Protein AF-A0A6C0AJJ5-F1 (afdb_monomer)

Mean predicted aligned error: 16.56 Å

Radius of gyration: 32.99 Å; Cα contacts (8 Å, |Δi|>4): 51; chains: 1; bounding box: 131×33×65 Å

pLDDT: mean 72.44, std 15.6, range [42.28, 92.62]

Sequence (146 aa):
MSDTASVPTPVEVVPPPAPAPAGLFDSIDWKNPVPGVIKVASQLQVLDQMTAEERILLLQGGLLLVISKSKMTEEEKGSATVFVNTMLPHVVDTAVVALQATAKAHAAEKKLEDAIASALSRQPEIMVKTMETVLADASKTKWRCW

Structure (mmCIF, N/CA/C/O backbone):
data_AF-A0A6C0AJJ5-F1
#
_entry.id   AF-A0A6C0AJJ5-F1
#
loop_
_atom_site.group_PDB
_atom_site.id
_atom_site.type_symbol
_atom_site.label_atom_id
_atom_site.label_alt_id
_atom_site.label_comp_id
_atom_site.label_asym_id
_atom_site.label_entity_id
_atom_site.label_seq_id
_atom_site.pdbx_PDB_ins_code
_atom_site.Cartn_x
_atom_site.Cartn_y
_atom_site.Cartn_z
_atom_site.occupancy
_atom_site.B_iso_or_equiv
_atom_site.auth_seq_id
_atom_site.auth_comp_id
_atom_site.auth_asym_id
_atom_site.auth_atom_id
_atom_site.pdbx_PDB_model_num
ATOM 1 N N . MET A 1 1 ? -55.105 20.246 -4.377 1.00 42.28 1 MET A N 1
ATOM 2 C CA . MET A 1 1 ? -54.260 19.459 -3.461 1.00 42.28 1 MET A CA 1
ATOM 3 C C . MET A 1 1 ? -53.887 18.205 -4.224 1.00 42.28 1 MET A C 1
ATOM 5 O O . MET A 1 1 ? -54.761 17.377 -4.433 1.00 42.28 1 MET A O 1
ATOM 9 N N . SER A 1 2 ? -52.670 18.151 -4.760 1.00 43.00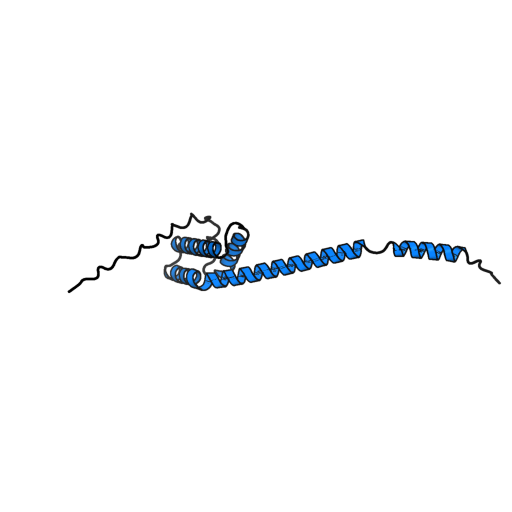 2 SER A N 1
ATOM 10 C CA . SER A 1 2 ? -52.163 16.988 -5.493 1.00 43.00 2 SER A CA 1
ATOM 11 C C . SER A 1 2 ? -50.853 16.589 -4.833 1.00 43.00 2 SER A C 1
ATOM 13 O O . SER A 1 2 ? -49.848 17.278 -4.990 1.00 43.00 2 SER A O 1
ATOM 15 N N . ASP A 1 3 ? -50.927 15.533 -4.028 1.00 44.06 3 ASP A N 1
ATOM 16 C CA . ASP A 1 3 ? -49.802 14.871 -3.382 1.00 44.06 3 ASP A CA 1
ATOM 17 C C . ASP A 1 3 ? -48.925 14.189 -4.434 1.00 44.06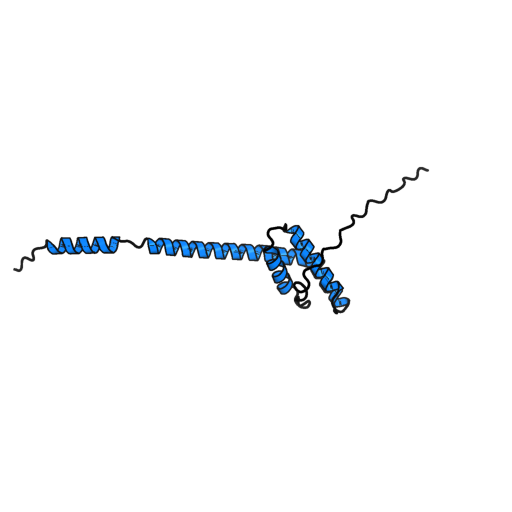 3 ASP A C 1
ATOM 19 O O . ASP A 1 3 ? -49.344 13.246 -5.108 1.00 44.06 3 ASP A O 1
ATOM 23 N N . THR A 1 4 ? -47.690 14.661 -4.571 1.00 46.91 4 THR A N 1
ATOM 24 C CA . THR A 1 4 ? -46.647 13.955 -5.313 1.00 46.91 4 THR A CA 1
ATOM 25 C C . THR A 1 4 ? -46.044 12.914 -4.374 1.00 46.91 4 THR A C 1
ATOM 27 O O . THR A 1 4 ? -45.232 13.240 -3.509 1.00 46.91 4 THR A O 1
ATOM 30 N N . ALA A 1 5 ? -46.471 11.659 -4.515 1.00 49.38 5 ALA A N 1
ATOM 31 C CA . ALA A 1 5 ? -45.898 10.533 -3.789 1.00 49.38 5 ALA A CA 1
ATOM 32 C C . ALA A 1 5 ? -44.424 10.346 -4.189 1.00 49.38 5 ALA A C 1
ATOM 34 O O . ALA A 1 5 ? -44.103 10.040 -5.338 1.00 49.38 5 ALA A O 1
ATOM 35 N N . SER A 1 6 ? -43.536 10.562 -3.221 1.00 47.72 6 SER A N 1
ATOM 36 C CA . SER A 1 6 ? -42.098 10.346 -3.337 1.00 47.72 6 SER A CA 1
ATOM 37 C C . SER A 1 6 ? -41.810 8.844 -3.427 1.00 47.72 6 SER A C 1
ATOM 39 O O . SER A 1 6 ? -42.126 8.091 -2.505 1.00 47.72 6 SER A O 1
ATOM 41 N N . VAL A 1 7 ? -41.240 8.397 -4.545 1.00 51.38 7 VAL A N 1
ATOM 42 C CA . VAL A 1 7 ? -40.736 7.027 -4.715 1.00 51.38 7 VAL A CA 1
ATOM 43 C C . VAL A 1 7 ? -39.355 6.956 -4.054 1.00 51.38 7 VAL A C 1
ATOM 45 O O . VAL A 1 7 ? -38.480 7.727 -4.452 1.00 51.38 7 VAL A O 1
ATOM 48 N N . PRO A 1 8 ? -39.108 6.078 -3.064 1.00 49.41 8 PRO A N 1
ATOM 49 C CA . PRO A 1 8 ? -37.769 5.923 -2.514 1.00 49.41 8 PRO A CA 1
ATOM 50 C C . PRO A 1 8 ? -36.855 5.250 -3.546 1.00 49.41 8 PRO A C 1
ATOM 52 O O . PRO A 1 8 ? -37.180 4.202 -4.107 1.00 49.41 8 PRO A O 1
ATOM 55 N N . THR A 1 9 ? -35.709 5.878 -3.799 1.00 48.62 9 THR A N 1
ATOM 56 C CA . THR A 1 9 ? -34.612 5.354 -4.616 1.00 48.62 9 THR A CA 1
ATOM 57 C C . THR A 1 9 ? -34.151 3.995 -4.073 1.00 48.62 9 THR A C 1
ATOM 59 O O . THR A 1 9 ? -34.034 3.847 -2.853 1.00 48.62 9 THR A O 1
ATOM 62 N N . PRO A 1 10 ? -33.872 2.994 -4.930 1.00 49.59 10 PRO A N 1
ATOM 63 C CA . PRO A 1 10 ? -33.347 1.714 -4.475 1.00 49.59 10 PRO A CA 1
ATOM 64 C C . PRO A 1 10 ? -32.010 1.937 -3.768 1.00 49.59 10 PRO A C 1
ATOM 66 O O . PRO A 1 10 ? -31.084 2.503 -4.348 1.00 49.59 10 PRO A O 1
ATOM 69 N N . VAL A 1 11 ? -31.924 1.510 -2.510 1.00 50.47 11 VAL A N 1
ATOM 70 C CA . VAL A 1 11 ? -30.668 1.474 -1.761 1.00 50.47 11 VAL A CA 1
ATOM 71 C C . VAL A 1 11 ? -29.779 0.442 -2.447 1.00 50.47 11 VAL A C 1
ATOM 73 O O . VAL A 1 11 ? -30.118 -0.741 -2.480 1.00 50.47 11 VAL A O 1
ATOM 76 N N . GLU A 1 12 ? -28.679 0.897 -3.041 1.00 50.56 12 GLU A N 1
ATOM 77 C CA . GLU A 1 12 ? -27.648 0.035 -3.607 1.00 50.56 12 GLU A CA 1
ATOM 78 C C . GLU A 1 12 ? -27.095 -0.852 -2.483 1.00 50.56 12 GLU A C 1
ATOM 80 O O . GLU A 1 12 ? -26.383 -0.399 -1.585 1.00 50.56 12 GLU A O 1
ATOM 85 N N . VAL A 1 13 ? -27.507 -2.121 -2.478 1.00 43.06 13 VAL A N 1
ATOM 86 C CA . VAL A 1 13 ? -27.007 -3.123 -1.538 1.00 43.06 13 VAL A CA 1
ATOM 87 C C . VAL A 1 13 ? -25.592 -3.468 -1.978 1.00 43.06 13 VAL A C 1
ATOM 89 O O . VAL A 1 13 ? -25.389 -4.332 -2.828 1.00 43.06 13 VAL A O 1
ATOM 92 N N . VAL A 1 14 ? -24.614 -2.767 -1.407 1.00 48.41 14 VAL A N 1
ATOM 93 C CA . VAL A 1 14 ? -23.199 -3.127 -1.520 1.00 48.41 14 VAL A CA 1
ATOM 94 C C . VAL A 1 14 ? -23.051 -4.558 -0.981 1.00 48.41 14 VAL A C 1
ATOM 96 O O . VAL A 1 14 ? -23.374 -4.794 0.189 1.00 48.41 14 VAL A O 1
ATOM 99 N N . PRO A 1 15 ? -22.631 -5.541 -1.801 1.00 46.06 15 PRO A N 1
ATOM 100 C CA . PRO A 1 15 ? -22.447 -6.905 -1.326 1.00 46.06 15 PRO A CA 1
ATOM 101 C C . PRO A 1 15 ? -21.393 -6.922 -0.207 1.00 46.06 15 PRO A C 1
ATOM 103 O O . PRO A 1 15 ? -20.422 -6.163 -0.272 1.00 46.06 15 PRO A O 1
ATOM 106 N N . PRO A 1 16 ? -21.561 -7.762 0.833 1.00 42.81 16 PRO A N 1
ATOM 107 C CA . PRO A 1 16 ? -20.590 -7.838 1.914 1.00 42.81 16 PRO A CA 1
ATOM 108 C C . PRO A 1 16 ? -19.218 -8.200 1.327 1.00 42.81 16 PRO A C 1
ATOM 110 O O . PRO A 1 16 ? -19.138 -9.140 0.528 1.00 42.81 16 PRO A O 1
ATOM 113 N N . PRO A 1 17 ? -18.140 -7.477 1.684 1.00 52.72 17 PRO A N 1
ATOM 114 C CA . PRO A 1 17 ? -16.816 -7.785 1.172 1.00 52.72 17 PRO A CA 1
ATOM 115 C C . PRO A 1 17 ? -16.461 -9.227 1.541 1.00 52.72 17 PRO A C 1
ATOM 117 O O . PRO A 1 17 ? -16.682 -9.667 2.674 1.00 52.72 17 PRO A O 1
ATOM 120 N N . ALA A 1 18 ? -15.944 -9.967 0.556 1.00 45.44 18 ALA A N 1
ATOM 121 C CA . ALA A 1 18 ? -15.458 -11.330 0.729 1.00 45.44 18 ALA A CA 1
ATOM 122 C C . ALA A 1 18 ? -14.532 -11.420 1.959 1.00 45.44 18 ALA A C 1
ATOM 124 O O . ALA A 1 18 ? -13.837 -10.444 2.261 1.00 45.44 18 ALA A O 1
ATOM 125 N N . PRO A 1 19 ? -14.500 -12.558 2.682 1.00 46.06 19 PRO A N 1
ATOM 126 C CA . PRO A 1 19 ? -13.634 -12.710 3.843 1.00 46.06 19 PRO A CA 1
ATOM 127 C C . PRO A 1 19 ? -12.187 -12.414 3.440 1.00 46.06 19 PRO A C 1
ATOM 129 O O . PRO A 1 19 ? -11.569 -13.162 2.683 1.00 46.06 19 PRO A O 1
ATOM 132 N N . ALA A 1 20 ? -11.678 -11.278 3.923 1.00 51.72 20 ALA A N 1
ATOM 133 C CA . ALA A 1 20 ? -10.311 -10.853 3.690 1.00 51.72 20 ALA A CA 1
ATOM 134 C C . ALA A 1 20 ? -9.348 -11.945 4.191 1.00 51.72 20 ALA A C 1
ATOM 136 O O . ALA A 1 20 ? -9.656 -12.597 5.194 1.00 51.72 20 ALA A O 1
ATOM 137 N N . PRO A 1 21 ? -8.192 -12.151 3.535 1.00 51.09 21 PRO A N 1
ATOM 138 C CA . PRO A 1 21 ? -7.162 -13.065 4.015 1.00 51.09 21 PRO A CA 1
ATOM 139 C C . PRO A 1 21 ? -6.736 -12.652 5.431 1.00 51.09 21 PRO A C 1
ATOM 141 O O . PRO A 1 21 ? -5.983 -11.694 5.622 1.00 51.09 21 PRO A O 1
ATOM 144 N N . ALA A 1 22 ? -7.283 -13.350 6.429 1.00 51.59 22 ALA A N 1
ATOM 145 C CA . ALA A 1 22 ? -6.994 -13.131 7.837 1.00 51.59 22 ALA A CA 1
ATOM 146 C C . ALA A 1 22 ? -5.489 -13.339 8.055 1.00 51.59 22 ALA A C 1
ATOM 148 O O . ALA A 1 22 ? -4.937 -14.361 7.649 1.00 51.59 22 ALA A O 1
ATOM 149 N N . GLY A 1 23 ? -4.817 -12.340 8.622 1.00 61.53 23 GLY A N 1
ATOM 150 C CA . GLY A 1 23 ? -3.368 -12.320 8.817 1.00 61.53 23 GLY A CA 1
ATOM 151 C C . GLY A 1 23 ? -2.610 -11.260 8.014 1.00 61.53 23 GLY A C 1
ATOM 152 O O . GLY A 1 23 ? -1.600 -10.761 8.504 1.00 61.53 23 GLY A O 1
ATOM 153 N N . LEU A 1 24 ? -3.076 -10.853 6.825 1.00 65.12 24 LEU A N 1
ATOM 154 C CA . LEU A 1 24 ? -2.365 -9.837 6.024 1.00 65.12 24 LEU A CA 1
ATOM 155 C C . LEU A 1 24 ? -2.466 -8.447 6.678 1.00 65.12 24 LEU A C 1
ATOM 157 O O . LEU A 1 24 ? -1.481 -7.726 6.831 1.00 65.12 24 LEU A O 1
ATOM 161 N N . PHE A 1 25 ? -3.680 -8.118 7.112 1.00 66.62 25 PHE A N 1
ATOM 162 C CA . PHE A 1 25 ? -4.067 -6.822 7.664 1.00 66.62 25 PHE A CA 1
ATOM 163 C C . PHE A 1 25 ? -3.850 -6.717 9.184 1.00 66.62 25 PHE A C 1
ATOM 165 O O . PHE A 1 25 ? -3.732 -5.615 9.711 1.00 66.62 25 PHE A O 1
ATOM 172 N N . ASP A 1 26 ? -3.736 -7.852 9.884 1.00 69.25 26 ASP A N 1
ATOM 173 C CA . ASP A 1 26 ? -3.575 -7.912 11.348 1.00 69.25 26 ASP A CA 1
ATOM 174 C C . ASP A 1 26 ? -2.172 -7.484 11.822 1.00 69.25 26 ASP A C 1
ATOM 176 O O . ASP A 1 26 ? -1.937 -7.301 13.014 1.00 69.25 26 ASP A O 1
ATOM 180 N N . SER A 1 27 ? -1.228 -7.319 10.889 1.00 70.81 27 SER A N 1
ATOM 181 C CA . SER A 1 27 ? 0.167 -6.946 11.161 1.00 70.81 27 SER A CA 1
ATOM 182 C C . SER A 1 27 ? 0.424 -5.433 11.216 1.00 70.81 27 SER A C 1
ATOM 184 O O . SER A 1 27 ? 1.571 -5.011 11.372 1.00 70.81 27 SER A O 1
ATOM 186 N N . ILE A 1 28 ? -0.617 -4.609 11.065 1.00 82.62 28 ILE A N 1
ATOM 187 C CA . ILE A 1 28 ? -0.490 -3.150 10.989 1.00 82.62 28 ILE A CA 1
ATOM 188 C C . ILE A 1 28 ? -0.376 -2.556 12.393 1.00 82.62 28 ILE A C 1
ATOM 190 O O . ILE A 1 28 ? -1.266 -2.714 13.227 1.00 82.62 28 ILE A O 1
ATOM 194 N N . ASP A 1 29 ? 0.711 -1.822 12.630 1.00 84.88 29 ASP A N 1
ATOM 195 C CA . ASP A 1 29 ? 0.831 -0.964 13.804 1.00 84.88 29 ASP A CA 1
ATOM 196 C C . ASP A 1 29 ? -0.017 0.295 13.603 1.00 84.88 29 ASP A C 1
ATOM 198 O O . ASP A 1 29 ? 0.332 1.185 12.831 1.00 84.88 29 ASP A O 1
ATOM 202 N N . TRP A 1 30 ? -1.136 0.391 14.315 1.00 83.94 30 TRP A N 1
ATOM 203 C CA . TRP A 1 30 ? -2.054 1.523 14.201 1.00 83.94 30 TRP A CA 1
ATOM 204 C C . TRP A 1 30 ? -1.509 2.836 14.774 1.00 83.94 30 TRP A C 1
ATOM 206 O O . TRP A 1 30 ? -2.078 3.890 14.497 1.00 83.94 30 TRP A O 1
ATOM 216 N N . LYS A 1 31 ? -0.386 2.814 15.508 1.00 84.25 31 LYS A N 1
ATOM 217 C CA . LYS A 1 31 ? 0.335 4.040 15.892 1.00 84.25 31 LYS A CA 1
ATOM 218 C C . LYS A 1 31 ? 1.143 4.620 14.733 1.00 84.25 31 LYS A C 1
ATOM 220 O O . LYS A 1 31 ? 1.397 5.821 14.705 1.00 84.25 31 LYS A O 1
ATOM 225 N N . ASN A 1 32 ? 1.534 3.780 13.777 1.00 86.62 32 ASN A N 1
ATOM 226 C CA . ASN A 1 32 ? 2.219 4.176 12.554 1.00 86.62 32 ASN A CA 1
ATOM 227 C C . ASN A 1 32 ? 1.737 3.300 11.381 1.00 86.62 32 ASN A C 1
ATOM 229 O O . ASN A 1 32 ? 2.442 2.379 10.963 1.00 86.62 32 ASN A O 1
ATOM 233 N N . PRO A 1 33 ? 0.525 3.556 10.850 1.00 83.50 33 PRO A N 1
ATOM 234 C CA . PRO A 1 33 ? -0.134 2.629 9.929 1.00 83.50 33 PRO A CA 1
ATOM 235 C C . PRO A 1 33 ? 0.467 2.641 8.518 1.00 83.50 33 PRO A C 1
ATOM 237 O O . PRO A 1 33 ? 0.324 1.668 7.778 1.00 83.50 33 PRO A O 1
ATOM 240 N N . VAL A 1 34 ? 1.161 3.720 8.134 1.00 86.50 34 VAL A N 1
ATOM 241 C CA . VAL A 1 34 ? 1.635 3.950 6.759 1.00 86.50 34 VAL A CA 1
ATOM 242 C C . VAL A 1 34 ? 2.547 2.823 6.246 1.00 86.50 34 VAL A C 1
ATOM 244 O O . VAL A 1 34 ? 2.240 2.276 5.187 1.00 86.50 34 VAL A O 1
ATOM 247 N N . PRO A 1 35 ? 3.612 2.390 6.953 1.00 85.69 35 PRO A N 1
ATOM 248 C CA . PRO A 1 35 ? 4.480 1.318 6.460 1.00 85.69 35 PRO A CA 1
ATOM 249 C C . PRO A 1 35 ? 3.751 -0.019 6.272 1.00 85.69 35 PRO A C 1
ATOM 251 O O . PRO A 1 35 ? 3.990 -0.723 5.289 1.00 85.69 35 PRO A O 1
ATOM 254 N N . GLY A 1 36 ? 2.841 -0.365 7.189 1.00 85.56 36 GLY A N 1
ATOM 255 C CA . GLY A 1 36 ? 2.050 -1.595 7.105 1.00 85.56 36 GLY A CA 1
ATOM 256 C C . GLY A 1 36 ? 1.101 -1.576 5.909 1.00 85.56 36 GLY A C 1
ATOM 257 O O . GLY A 1 36 ? 1.067 -2.519 5.123 1.00 85.56 36 GLY A O 1
ATOM 258 N N . VAL A 1 37 ? 0.404 -0.460 5.711 1.00 86.00 37 VAL A N 1
ATOM 259 C CA . VAL A 1 37 ? -0.503 -0.248 4.578 1.00 86.00 37 VAL A CA 1
ATOM 260 C C . VAL A 1 37 ? 0.235 -0.308 3.244 1.00 86.00 37 VAL A C 1
ATOM 262 O O . VAL A 1 37 ? -0.235 -0.977 2.328 1.00 86.00 37 VAL A O 1
ATOM 265 N N . ILE A 1 38 ? 1.413 0.317 3.136 1.00 85.62 38 ILE A N 1
ATOM 266 C CA . ILE A 1 38 ? 2.250 0.245 1.928 1.00 85.62 38 ILE A CA 1
ATOM 267 C C . ILE A 1 38 ? 2.641 -1.204 1.631 1.00 85.62 38 ILE A C 1
ATOM 269 O O . ILE A 1 38 ? 2.556 -1.639 0.481 1.00 85.62 38 ILE A O 1
ATOM 273 N N . LYS A 1 39 ? 3.036 -1.973 2.651 1.00 85.06 39 LYS A N 1
ATOM 274 C CA . LYS A 1 39 ? 3.392 -3.388 2.490 1.00 85.06 39 LYS A CA 1
ATOM 275 C C . LYS A 1 39 ? 2.216 -4.202 1.947 1.00 85.06 39 LYS A C 1
ATOM 277 O O . LYS A 1 39 ? 2.389 -4.929 0.971 1.00 85.06 39 LYS A O 1
ATOM 282 N N . VAL A 1 40 ? 1.028 -4.041 2.532 1.00 84.06 40 VAL A N 1
ATOM 283 C CA . VAL A 1 40 ? -0.188 -4.737 2.083 1.00 84.06 40 VAL A CA 1
ATOM 284 C C . VAL A 1 40 ? -0.570 -4.310 0.663 1.00 84.06 40 VAL A C 1
ATOM 286 O O . VAL A 1 40 ? -0.811 -5.161 -0.191 1.00 84.06 40 VAL A O 1
ATOM 289 N N . ALA A 1 41 ? -0.559 -3.007 0.373 1.00 83.19 41 ALA A N 1
ATOM 290 C CA . ALA A 1 41 ? -0.839 -2.477 -0.959 1.00 83.19 41 ALA A CA 1
ATOM 291 C C . ALA A 1 41 ? 0.134 -3.033 -2.012 1.00 83.19 41 ALA A C 1
ATOM 293 O O . ALA A 1 41 ? -0.291 -3.434 -3.092 1.00 83.19 41 ALA A O 1
ATOM 294 N N . SER A 1 42 ? 1.425 -3.132 -1.680 1.00 80.69 42 SER A N 1
ATOM 295 C CA . SER A 1 42 ? 2.450 -3.703 -2.566 1.00 80.69 42 SER A CA 1
ATOM 296 C C . SER A 1 42 ? 2.189 -5.181 -2.860 1.00 80.69 42 SER A C 1
ATOM 298 O O . SER A 1 42 ? 2.346 -5.622 -3.994 1.00 80.69 42 SER A O 1
ATOM 300 N N . GLN A 1 43 ? 1.748 -5.952 -1.861 1.00 82.38 43 GLN A N 1
ATOM 301 C CA . GLN A 1 43 ? 1.377 -7.357 -2.052 1.00 82.38 43 GLN A CA 1
ATOM 302 C C . GLN A 1 43 ? 0.140 -7.501 -2.948 1.00 82.38 43 GLN A C 1
ATOM 304 O O . GLN A 1 43 ? 0.099 -8.395 -3.789 1.00 82.38 43 GLN A O 1
ATOM 309 N N . LEU A 1 44 ? -0.834 -6.594 -2.822 1.00 78.25 44 LEU A N 1
ATOM 310 C CA . LEU A 1 44 ? -2.011 -6.562 -3.694 1.00 78.25 44 LEU A CA 1
ATOM 311 C C . LEU A 1 44 ? -1.677 -6.143 -5.133 1.00 78.25 44 LEU A C 1
ATOM 313 O O . LEU A 1 44 ? -2.389 -6.549 -6.047 1.00 78.25 44 LEU A O 1
ATOM 317 N N . GLN A 1 45 ? -0.602 -5.381 -5.372 1.00 76.62 45 GLN A N 1
ATOM 318 C CA . GLN A 1 45 ? -0.179 -5.048 -6.741 1.00 76.62 45 GLN A CA 1
ATOM 319 C C . GLN A 1 45 ? 0.266 -6.261 -7.557 1.00 76.62 45 GLN A C 1
ATOM 321 O O . GLN A 1 45 ? 0.161 -6.225 -8.776 1.00 76.62 45 GLN A O 1
ATOM 326 N N . VAL A 1 46 ? 0.721 -7.334 -6.904 1.00 74.62 46 VAL A N 1
ATOM 327 C CA . VAL A 1 46 ? 1.101 -8.592 -7.574 1.00 74.62 46 VAL A CA 1
ATOM 328 C C . VAL A 1 46 ? -0.126 -9.309 -8.160 1.00 74.62 46 VAL A C 1
ATOM 330 O O . VAL A 1 46 ? 0.002 -10.189 -9.008 1.00 74.62 46 VAL A O 1
ATOM 333 N N . LEU A 1 47 ? -1.335 -8.939 -7.729 1.00 73.19 47 LEU A N 1
ATOM 334 C CA . LEU A 1 47 ? -2.576 -9.478 -8.269 1.00 73.19 47 LEU A CA 1
ATOM 335 C C . LEU A 1 47 ? -2.935 -8.744 -9.569 1.00 73.19 47 LEU A C 1
ATOM 337 O O . LEU A 1 47 ? -3.621 -7.720 -9.553 1.00 73.19 47 LEU A O 1
ATOM 341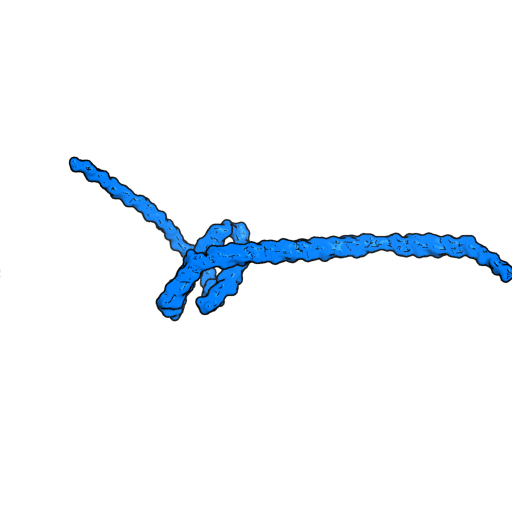 N N . ASP A 1 48 ? -2.492 -9.300 -10.699 1.00 66.75 48 ASP A N 1
ATOM 342 C CA . ASP A 1 48 ? -2.754 -8.781 -12.055 1.00 66.75 48 ASP A CA 1
ATOM 343 C C . ASP A 1 48 ? -4.234 -8.848 -12.477 1.00 66.75 48 ASP A C 1
ATOM 345 O O . ASP A 1 48 ? -4.629 -8.240 -13.467 1.00 66.75 48 ASP A O 1
ATOM 349 N N . GLN A 1 49 ? -5.071 -9.576 -11.732 1.00 76.06 49 GLN A N 1
ATOM 350 C CA . GLN A 1 49 ? -6.491 -9.768 -12.054 1.00 76.06 49 GLN A CA 1
ATOM 351 C C . GLN A 1 49 ? -7.410 -8.648 -11.543 1.00 76.06 49 GLN A C 1
ATOM 353 O O . GLN A 1 49 ? -8.605 -8.693 -11.815 1.00 76.06 49 GLN A O 1
ATOM 358 N N . MET A 1 50 ? -6.886 -7.669 -10.798 1.00 72.31 50 MET A N 1
ATOM 359 C CA . MET A 1 50 ? -7.683 -6.581 -10.221 1.00 72.31 50 MET A CA 1
ATOM 360 C C . MET A 1 50 ? -7.266 -5.222 -10.781 1.00 72.31 50 MET A C 1
ATOM 362 O O . MET A 1 50 ? -6.078 -4.916 -10.918 1.00 72.31 50 MET A O 1
ATOM 366 N N . THR A 1 51 ? -8.251 -4.367 -11.039 1.00 81.19 51 THR A N 1
ATOM 367 C CA . THR A 1 51 ? -8.016 -2.959 -11.369 1.00 81.19 51 THR A CA 1
ATOM 368 C C . THR A 1 51 ? -7.446 -2.198 -10.163 1.00 81.19 51 THR A C 1
ATOM 370 O O . THR A 1 51 ? -7.451 -2.666 -9.021 1.00 81.19 51 THR A O 1
ATOM 373 N N . ALA A 1 52 ? -6.895 -1.003 -10.397 1.00 77.56 52 ALA A N 1
ATOM 374 C CA . ALA A 1 52 ? -6.379 -0.160 -9.315 1.00 77.56 52 ALA A CA 1
ATOM 375 C C . ALA A 1 52 ? -7.475 0.222 -8.301 1.00 77.56 52 ALA A C 1
ATOM 377 O O . ALA A 1 52 ? -7.245 0.147 -7.096 1.00 77.56 52 ALA A O 1
ATOM 378 N N . GLU A 1 53 ? -8.670 0.550 -8.789 1.00 80.88 53 GLU A N 1
ATOM 379 C CA . GLU A 1 53 ? -9.822 0.949 -7.973 1.00 80.88 53 GLU A CA 1
ATOM 380 C C . GLU A 1 53 ? -10.336 -0.210 -7.112 1.00 80.88 53 GLU A C 1
ATOM 382 O O . GLU A 1 53 ? -10.514 -0.053 -5.904 1.00 80.88 53 GLU A O 1
ATOM 387 N N . GLU A 1 54 ? -10.476 -1.406 -7.690 1.00 84.31 54 GLU A N 1
ATOM 388 C CA . GLU A 1 54 ? -10.887 -2.603 -6.946 1.00 84.31 54 GLU A CA 1
ATOM 389 C C . GLU A 1 54 ? -9.887 -2.966 -5.842 1.00 84.31 54 GLU A C 1
ATOM 391 O O . GLU A 1 54 ? -10.286 -3.385 -4.755 1.00 84.31 54 GLU A O 1
ATOM 396 N N . ARG A 1 55 ? -8.582 -2.777 -6.084 1.00 82.75 55 ARG A N 1
ATOM 397 C CA . ARG A 1 55 ? -7.549 -3.001 -5.060 1.00 82.75 55 ARG A CA 1
ATOM 398 C C . ARG A 1 55 ? -7.663 -2.010 -3.908 1.00 82.75 55 ARG A C 1
ATOM 400 O O . ARG A 1 55 ? -7.517 -2.421 -2.759 1.00 82.75 55 ARG A O 1
ATOM 407 N N . ILE A 1 56 ? -7.944 -0.738 -4.193 1.00 84.19 56 ILE A N 1
ATOM 408 C CA . ILE A 1 56 ? -8.154 0.283 -3.158 1.00 84.19 56 ILE A CA 1
ATOM 409 C C . ILE A 1 56 ? -9.412 -0.038 -2.344 1.00 84.19 56 ILE A C 1
ATOM 411 O O . ILE A 1 56 ? -9.347 -0.021 -1.117 1.00 84.19 56 ILE A O 1
ATOM 415 N N . LEU A 1 57 ? -10.518 -0.410 -2.995 1.00 87.56 57 LEU A N 1
ATOM 416 C CA . LEU A 1 57 ? -11.759 -0.793 -2.311 1.00 87.56 57 LEU A CA 1
ATOM 417 C C . LEU A 1 57 ? -11.574 -2.027 -1.422 1.00 87.56 57 LEU A C 1
ATOM 419 O O . LEU A 1 57 ? -12.027 -2.040 -0.277 1.00 87.56 57 LEU A O 1
ATOM 423 N N . LEU A 1 58 ? -10.870 -3.048 -1.915 1.00 86.31 58 LEU A N 1
ATOM 424 C CA . LEU A 1 58 ? -10.568 -4.248 -1.137 1.00 86.31 58 LEU A CA 1
ATOM 425 C C . LEU A 1 58 ? -9.667 -3.928 0.061 1.00 86.31 58 LEU A C 1
ATOM 427 O O . LEU A 1 58 ? -9.910 -4.421 1.164 1.00 86.31 58 LEU A O 1
ATOM 431 N N . LEU A 1 59 ? -8.655 -3.080 -0.135 1.00 87.75 59 LEU A N 1
ATOM 432 C CA . LEU A 1 59 ? -7.771 -2.630 0.935 1.00 87.75 59 LEU A CA 1
ATOM 433 C C . LEU A 1 59 ? -8.550 -1.835 1.992 1.00 87.75 59 LEU A C 1
ATOM 435 O O . LEU A 1 59 ? -8.424 -2.115 3.181 1.00 87.75 59 LEU A O 1
ATOM 439 N N . GLN A 1 60 ? -9.400 -0.898 1.570 1.00 89.50 60 GLN A N 1
ATOM 440 C CA . GLN A 1 60 ? -10.226 -0.087 2.460 1.00 89.50 60 GLN A CA 1
ATOM 441 C C . GLN A 1 60 ? -11.201 -0.956 3.263 1.00 89.50 60 GLN A C 1
ATOM 443 O O . GLN A 1 60 ? -11.219 -0.887 4.492 1.00 89.50 60 GLN A O 1
ATOM 448 N N . GLY A 1 61 ? -11.959 -1.828 2.593 1.00 88.56 61 GLY A N 1
ATOM 449 C CA . GLY A 1 61 ? -12.906 -2.735 3.243 1.00 88.56 61 GLY A CA 1
ATOM 450 C C . GLY A 1 61 ? -12.224 -3.718 4.198 1.00 88.56 61 GLY A C 1
ATOM 451 O O . GLY A 1 61 ? -12.700 -3.925 5.316 1.00 88.56 61 GLY A O 1
ATOM 452 N N . GLY A 1 62 ? -11.077 -4.276 3.800 1.00 88.25 62 GLY A N 1
ATOM 453 C CA . GLY A 1 62 ? -10.277 -5.170 4.637 1.00 88.25 62 GLY A CA 1
ATOM 454 C C . GLY A 1 62 ? -9.758 -4.483 5.901 1.00 88.25 62 GLY A C 1
ATOM 455 O O . GLY A 1 62 ? -9.896 -5.024 6.998 1.00 88.25 62 GLY A O 1
ATOM 456 N N . LEU A 1 63 ? -9.226 -3.264 5.772 1.00 89.12 63 LEU A N 1
ATOM 457 C CA . LEU A 1 63 ? -8.725 -2.485 6.906 1.00 89.12 63 LEU A CA 1
ATOM 458 C C . LEU A 1 63 ? -9.845 -2.087 7.871 1.00 89.12 63 LEU A C 1
ATOM 460 O O . LEU A 1 63 ? -9.689 -2.267 9.077 1.00 89.12 63 LEU A O 1
ATOM 464 N N . LEU A 1 64 ? -10.989 -1.616 7.363 1.00 91.38 64 LEU A N 1
ATOM 465 C CA . LEU A 1 64 ? -12.152 -1.301 8.201 1.00 91.38 64 LEU A CA 1
ATOM 466 C C . LEU A 1 64 ? -12.658 -2.536 8.952 1.00 91.38 64 LEU A C 1
ATOM 468 O O . LEU A 1 64 ? -12.989 -2.449 10.136 1.00 91.38 64 LEU A O 1
ATOM 472 N N . LEU A 1 65 ? -12.665 -3.702 8.300 1.00 89.94 65 LEU A N 1
ATOM 473 C CA . LEU A 1 65 ? -13.042 -4.954 8.946 1.00 89.94 65 LEU A CA 1
ATOM 474 C C . LEU A 1 65 ? -12.081 -5.306 10.090 1.00 89.94 65 LEU A C 1
ATOM 476 O O . LEU A 1 65 ? -12.546 -5.651 11.177 1.00 89.94 65 LEU A O 1
ATOM 480 N N . VAL A 1 66 ? -10.766 -5.187 9.882 1.00 87.94 66 VAL A N 1
ATOM 481 C CA . VAL A 1 66 ? -9.770 -5.435 10.938 1.00 87.94 66 VAL A CA 1
ATOM 482 C C . VAL A 1 66 ? -9.915 -4.448 12.090 1.00 87.94 66 VAL A C 1
ATOM 484 O O . VAL A 1 66 ? -9.935 -4.878 13.241 1.00 87.94 66 VAL A O 1
ATOM 487 N N . ILE A 1 67 ? -10.105 -3.156 11.809 1.00 88.75 67 ILE A N 1
ATOM 488 C CA . ILE A 1 67 ? -10.348 -2.138 12.842 1.00 88.75 67 ILE A CA 1
ATOM 489 C C . ILE A 1 67 ? -11.597 -2.490 13.657 1.00 88.75 67 ILE A C 1
ATOM 491 O O . ILE A 1 67 ? -11.560 -2.462 14.885 1.00 88.75 67 ILE A O 1
ATOM 495 N N . SER A 1 68 ? -12.691 -2.877 12.995 1.00 88.44 68 SER A N 1
ATOM 496 C CA . SER A 1 68 ? -13.947 -3.219 13.676 1.00 88.44 68 SER A CA 1
ATOM 497 C C . SER A 1 68 ? -13.813 -4.429 14.609 1.00 88.44 68 SER A C 1
ATOM 499 O O . SER A 1 68 ? -14.454 -4.478 15.659 1.00 88.44 68 SER A O 1
ATOM 501 N N . LYS A 1 69 ? -12.950 -5.388 14.250 1.00 88.06 69 LYS A N 1
ATOM 502 C CA . LYS A 1 69 ? -12.693 -6.620 15.010 1.00 88.06 69 LYS A CA 1
ATOM 503 C C . LYS A 1 69 ? -11.542 -6.491 16.012 1.00 88.06 69 LYS A C 1
ATOM 505 O O . LYS A 1 69 ? -11.285 -7.437 16.758 1.00 88.06 69 LYS A O 1
ATOM 510 N N . SER A 1 70 ? -10.836 -5.362 16.032 1.00 85.00 70 SER A N 1
ATOM 511 C CA . SER A 1 70 ? -9.669 -5.171 16.888 1.00 85.00 70 SER A CA 1
ATOM 512 C C . SER A 1 70 ? -10.061 -4.944 18.353 1.00 85.00 70 SER A C 1
ATOM 514 O O . SER A 1 70 ? -11.180 -4.544 18.685 1.00 85.00 70 SER A O 1
ATOM 516 N N . LYS A 1 71 ? -9.095 -5.169 19.250 1.00 88.25 71 LYS A N 1
ATOM 517 C CA . LYS A 1 71 ? -9.210 -4.862 20.686 1.00 88.25 71 LYS A CA 1
ATOM 518 C C . LYS A 1 71 ? -8.836 -3.408 21.024 1.00 88.25 71 LYS A C 1
ATOM 520 O O . LYS A 1 71 ? -8.605 -3.110 22.191 1.00 88.25 71 LYS A O 1
ATOM 525 N N . MET A 1 72 ? -8.718 -2.541 20.017 1.00 84.25 72 MET A N 1
ATOM 526 C CA . MET A 1 72 ? -8.397 -1.121 20.191 1.00 84.25 72 MET A CA 1
ATOM 527 C C . MET A 1 72 ? -9.513 -0.402 20.955 1.00 84.25 72 MET A C 1
ATOM 529 O O . MET A 1 72 ? -10.667 -0.845 20.940 1.00 84.25 72 MET A O 1
ATOM 533 N N . THR A 1 73 ? -9.183 0.716 21.597 1.00 91.38 73 THR A N 1
ATOM 534 C CA . THR A 1 73 ? -10.200 1.591 22.194 1.00 91.38 73 THR A CA 1
ATOM 535 C C . THR A 1 73 ? -11.052 2.246 21.101 1.00 91.38 73 THR A C 1
ATOM 537 O O . THR A 1 73 ? -10.652 2.320 19.939 1.00 91.38 73 THR A O 1
ATOM 540 N N . GLU A 1 74 ? -12.238 2.747 21.448 1.00 90.56 74 GLU A N 1
ATOM 541 C CA . GLU A 1 74 ? -13.115 3.404 20.466 1.00 90.56 74 GLU A CA 1
ATOM 542 C C . GLU A 1 74 ? -12.488 4.679 19.869 1.00 90.56 74 GLU A C 1
ATOM 544 O O . GLU A 1 74 ? -12.685 4.977 18.692 1.00 90.56 74 GLU A O 1
ATOM 549 N N . GLU A 1 75 ? -11.652 5.388 20.630 1.00 88.50 75 GLU A N 1
ATOM 550 C CA . GLU A 1 75 ? -10.883 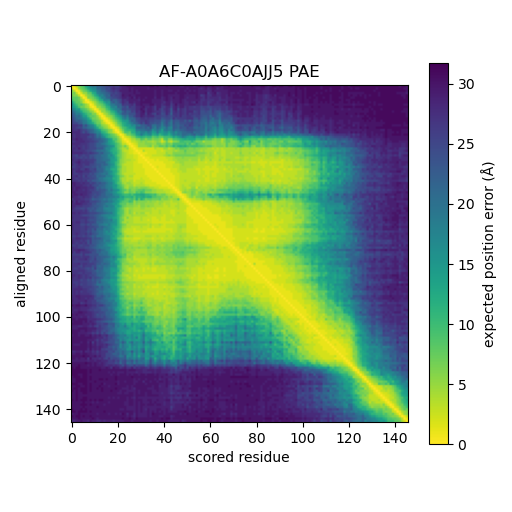6.546 20.147 1.00 88.50 75 GLU A CA 1
ATOM 551 C C . GLU A 1 75 ? -9.822 6.139 19.112 1.00 88.50 75 GLU A C 1
ATOM 553 O O . GLU A 1 75 ? -9.673 6.771 18.058 1.00 88.50 75 GLU A O 1
ATOM 558 N N . GLU A 1 76 ? -9.103 5.048 19.385 1.00 87.12 76 GLU A N 1
ATOM 559 C CA . GLU A 1 76 ? -8.112 4.482 18.472 1.00 87.12 76 GLU A CA 1
ATOM 560 C C . GLU A 1 76 ? -8.782 3.959 17.193 1.00 87.12 76 GLU A C 1
ATOM 562 O O . GLU A 1 76 ? -8.297 4.216 16.088 1.00 87.12 76 GLU A O 1
ATOM 567 N N . LYS A 1 77 ? -9.932 3.281 17.314 1.00 90.56 77 LYS A N 1
ATOM 568 C CA . LYS A 1 77 ? -10.728 2.834 16.161 1.00 90.56 77 LYS A CA 1
ATOM 569 C C . LYS A 1 77 ? -11.249 4.005 15.338 1.00 90.56 77 LYS A C 1
ATOM 571 O O . LYS A 1 77 ? -11.204 3.938 14.110 1.00 90.56 77 LYS A O 1
ATOM 576 N N . GLY A 1 78 ? -11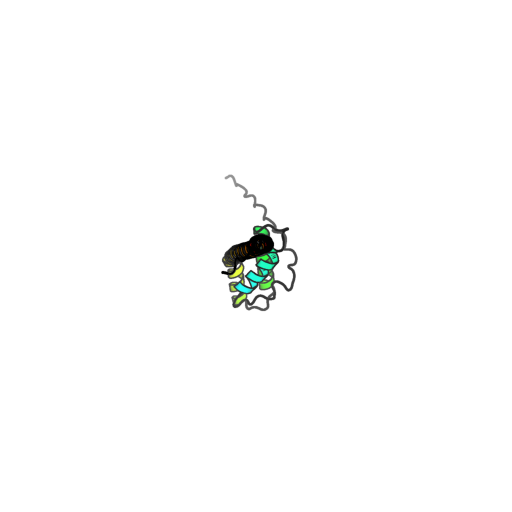.711 5.075 15.985 1.00 88.56 78 GLY A N 1
ATOM 577 C CA . GLY A 1 78 ? -12.146 6.297 15.312 1.00 88.56 78 GLY A CA 1
ATOM 578 C C . GLY A 1 78 ? -11.018 6.906 14.481 1.00 88.56 78 GLY A C 1
ATOM 579 O O . GLY A 1 78 ? -11.190 7.164 13.290 1.00 88.56 78 GLY A O 1
ATOM 580 N N . SER A 1 79 ? -9.829 7.032 15.071 1.00 87.88 79 SER A N 1
ATOM 581 C CA . SER A 1 79 ? -8.639 7.565 14.394 1.00 87.88 79 SER A CA 1
ATOM 582 C C . SER A 1 79 ? -8.196 6.688 13.215 1.00 87.88 79 SER A C 1
ATOM 584 O O . SER A 1 79 ? -7.941 7.194 12.121 1.00 87.88 79 SER A O 1
ATOM 586 N N . ALA A 1 80 ? -8.167 5.366 13.404 1.00 89.19 80 ALA A N 1
ATOM 587 C CA . ALA A 1 80 ? -7.834 4.411 12.349 1.00 89.19 80 ALA A CA 1
ATOM 588 C C . ALA A 1 80 ? -8.861 4.428 11.204 1.00 89.19 80 ALA A C 1
ATOM 590 O O . ALA A 1 80 ? -8.490 4.394 10.033 1.00 89.19 80 ALA A O 1
ATOM 591 N N . THR A 1 81 ? -10.149 4.551 11.528 1.00 91.06 81 THR A N 1
ATOM 592 C CA . THR A 1 81 ? -11.234 4.658 10.540 1.00 91.06 81 THR A CA 1
ATOM 593 C C . THR A 1 81 ? -11.107 5.934 9.715 1.00 91.06 81 THR A C 1
ATOM 595 O O . THR A 1 81 ? -11.244 5.891 8.492 1.00 91.06 81 THR A O 1
ATOM 598 N N . VAL A 1 82 ? -10.798 7.067 10.356 1.00 92.62 82 VAL A N 1
ATOM 599 C CA . VAL A 1 82 ? -10.531 8.327 9.649 1.00 92.62 82 VAL A CA 1
ATOM 600 C C . VAL A 1 82 ? -9.344 8.158 8.709 1.00 92.62 82 VAL A C 1
ATOM 602 O O . VAL A 1 82 ? -9.482 8.468 7.531 1.00 92.62 82 VAL A O 1
ATOM 605 N N . PHE A 1 83 ? -8.223 7.601 9.179 1.00 91.75 83 PHE A N 1
ATOM 606 C CA . PHE A 1 83 ? -7.062 7.328 8.328 1.00 91.75 83 PHE A CA 1
ATOM 607 C C . PHE A 1 83 ? -7.435 6.480 7.101 1.00 91.75 83 PHE A C 1
ATOM 609 O O . PHE A 1 83 ? -7.070 6.825 5.979 1.00 91.75 83 PHE A O 1
ATOM 616 N N . VAL A 1 84 ? -8.190 5.396 7.295 1.00 91.88 84 VAL A N 1
ATOM 617 C CA . VAL A 1 84 ? -8.593 4.498 6.204 1.00 91.88 84 VAL A CA 1
ATOM 618 C C . VAL A 1 84 ? -9.501 5.196 5.189 1.00 91.88 84 VAL A C 1
ATOM 620 O O . VAL A 1 84 ? -9.362 4.966 3.994 1.00 91.88 84 VAL A O 1
ATOM 623 N N . ASN A 1 85 ? -10.397 6.074 5.635 1.00 91.38 85 ASN A N 1
ATOM 624 C CA . ASN A 1 85 ? -11.331 6.757 4.741 1.00 91.38 85 ASN A CA 1
ATOM 625 C C . ASN A 1 85 ? -10.742 7.990 4.045 1.00 91.38 85 ASN A C 1
ATOM 627 O O . ASN A 1 85 ? -11.232 8.361 2.982 1.00 91.38 85 ASN A O 1
ATOM 631 N N . THR A 1 86 ? -9.729 8.641 4.625 1.00 87.62 86 THR A N 1
ATOM 632 C CA . THR A 1 86 ? -9.201 9.912 4.098 1.00 87.62 86 THR A CA 1
ATOM 633 C C . THR A 1 86 ? -7.779 9.804 3.566 1.00 87.62 86 THR A C 1
ATOM 635 O O . THR A 1 86 ? -7.478 10.352 2.511 1.00 87.62 86 THR A O 1
ATOM 638 N N . MET A 1 87 ? -6.896 9.087 4.262 1.00 86.88 87 MET A N 1
ATOM 639 C CA . MET A 1 87 ? -5.464 9.054 3.950 1.00 86.88 87 MET A CA 1
ATOM 640 C C . MET A 1 87 ? -5.072 7.855 3.091 1.00 86.88 87 MET A C 1
ATOM 642 O O . MET A 1 87 ? -4.096 7.937 2.345 1.00 86.88 87 MET A O 1
ATOM 646 N N . LEU A 1 88 ? -5.816 6.749 3.175 1.00 87.88 88 LEU A N 1
ATOM 647 C CA . LEU A 1 88 ? -5.500 5.516 2.456 1.00 87.88 88 LEU A CA 1
ATOM 648 C C . LEU A 1 88 ? -5.305 5.713 0.944 1.00 87.88 88 LEU A C 1
ATOM 650 O O . LEU A 1 88 ? -4.281 5.235 0.451 1.00 87.88 88 LEU A O 1
ATOM 654 N N . PRO A 1 89 ? -6.186 6.428 0.208 1.00 85.50 89 PRO A N 1
ATOM 655 C CA . PRO A 1 89 ? -6.008 6.601 -1.234 1.00 85.50 89 PRO A CA 1
ATOM 656 C C . PRO A 1 89 ? -4.673 7.280 -1.564 1.00 85.50 89 PRO A C 1
ATOM 658 O O . PRO A 1 89 ? -3.914 6.802 -2.398 1.00 85.50 89 PRO A O 1
ATOM 661 N N . HIS A 1 90 ? -4.315 8.324 -0.811 1.00 87.50 90 HIS A N 1
ATOM 662 C CA . HIS A 1 90 ? -3.071 9.070 -1.005 1.00 87.50 90 HIS A CA 1
ATOM 663 C C . HIS A 1 90 ? -1.816 8.251 -0.680 1.00 87.50 90 HIS A C 1
ATOM 665 O O . HIS A 1 90 ? -0.794 8.378 -1.360 1.00 87.50 90 HIS A O 1
ATOM 671 N N . VAL A 1 91 ? -1.882 7.406 0.354 1.00 84.88 91 VAL A N 1
ATOM 672 C CA . VAL A 1 91 ? -0.781 6.507 0.727 1.00 84.88 91 VAL A CA 1
ATOM 673 C C . VAL A 1 91 ? -0.573 5.451 -0.355 1.00 84.88 91 VAL A C 1
ATOM 675 O O . VAL A 1 91 ? 0.567 5.196 -0.745 1.00 84.88 91 VAL A O 1
ATOM 678 N N . VAL A 1 92 ? -1.659 4.865 -0.864 1.00 83.88 92 VAL A N 1
ATOM 679 C CA . VAL A 1 92 ? -1.599 3.855 -1.925 1.00 83.88 92 VAL A CA 1
ATOM 680 C C . VAL A 1 92 ? -1.092 4.463 -3.227 1.00 83.88 92 VAL A C 1
ATOM 682 O O . VAL A 1 92 ? -0.164 3.908 -3.806 1.00 83.88 92 VAL A O 1
ATOM 685 N N . ASP A 1 93 ? -1.608 5.615 -3.653 1.00 82.62 93 ASP A N 1
ATOM 686 C CA . ASP A 1 93 ? -1.167 6.284 -4.883 1.00 82.62 93 ASP A CA 1
ATOM 687 C C . ASP A 1 93 ? 0.324 6.624 -4.836 1.00 82.62 93 ASP A C 1
ATOM 689 O O . ASP A 1 93 ? 1.078 6.301 -5.758 1.00 82.62 93 ASP A O 1
ATOM 693 N N . THR A 1 94 ? 0.783 7.205 -3.723 1.00 81.38 94 THR A N 1
ATOM 694 C CA . THR A 1 94 ? 2.208 7.500 -3.514 1.00 81.38 94 THR A CA 1
ATOM 695 C C . THR A 1 94 ? 3.054 6.230 -3.586 1.00 81.38 94 THR A C 1
ATOM 697 O O . THR A 1 94 ? 4.109 6.219 -4.224 1.00 81.38 94 THR A O 1
ATOM 700 N N . ALA A 1 95 ? 2.588 5.139 -2.974 1.00 79.00 95 ALA A N 1
ATOM 701 C CA . ALA A 1 95 ? 3.279 3.858 -3.013 1.00 79.00 95 ALA A CA 1
ATOM 702 C C . ALA A 1 95 ? 3.324 3.268 -4.428 1.00 79.00 95 ALA A C 1
ATOM 704 O O . ALA A 1 95 ? 4.372 2.785 -4.849 1.00 79.00 95 ALA A O 1
ATOM 705 N N . VAL A 1 96 ? 2.230 3.348 -5.191 1.00 77.06 96 VAL A N 1
ATOM 706 C CA . VAL A 1 96 ? 2.169 2.879 -6.583 1.00 77.06 96 VAL A CA 1
ATOM 707 C C . VAL A 1 96 ? 3.177 3.632 -7.443 1.00 77.06 96 VAL A C 1
ATOM 709 O O . VAL A 1 96 ? 3.947 3.011 -8.177 1.00 77.06 96 VAL A O 1
ATOM 712 N N . VAL A 1 97 ? 3.209 4.960 -7.327 1.00 79.88 97 VAL A N 1
ATOM 713 C CA . VAL A 1 97 ? 4.153 5.807 -8.065 1.00 79.88 97 VAL A CA 1
ATOM 714 C C . VAL A 1 97 ? 5.595 5.458 -7.698 1.00 79.88 97 VAL A C 1
ATOM 716 O O . VAL A 1 97 ? 6.431 5.296 -8.590 1.00 79.88 97 VAL A O 1
ATOM 719 N N . ALA A 1 98 ? 5.888 5.284 -6.406 1.00 75.62 98 ALA A N 1
ATOM 720 C CA . ALA A 1 98 ? 7.216 4.902 -5.938 1.00 75.62 98 ALA A CA 1
ATOM 721 C C . ALA A 1 98 ? 7.641 3.522 -6.469 1.00 75.62 98 ALA A C 1
ATOM 723 O O . ALA A 1 98 ? 8.732 3.392 -7.020 1.00 75.62 98 ALA A O 1
ATOM 724 N N . LEU A 1 99 ? 6.767 2.514 -6.393 1.00 74.75 99 LEU A N 1
ATOM 725 C CA . LEU A 1 99 ? 7.035 1.164 -6.901 1.00 74.75 99 LEU A CA 1
ATOM 726 C C . LEU A 1 99 ? 7.295 1.159 -8.412 1.00 74.75 99 LEU A C 1
ATOM 728 O O . LEU A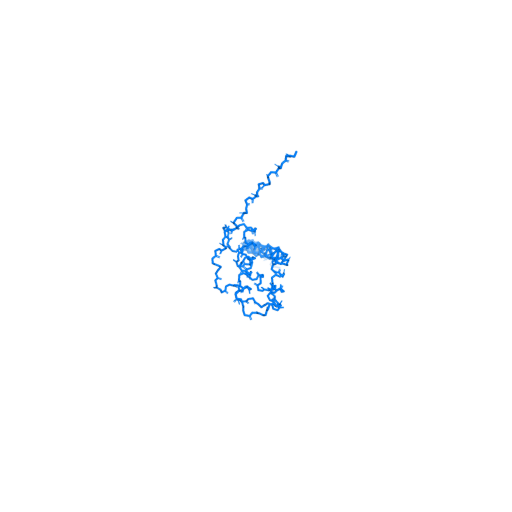 1 99 ? 8.237 0.517 -8.878 1.00 74.75 99 LEU A O 1
ATOM 732 N N . GLN A 1 100 ? 6.514 1.917 -9.185 1.00 75.75 100 GLN A N 1
ATOM 733 C CA . GLN A 1 100 ? 6.743 2.066 -10.623 1.00 75.75 100 GLN A CA 1
ATOM 734 C C . GLN A 1 100 ? 8.071 2.768 -10.930 1.00 75.75 100 GLN A C 1
ATOM 736 O O . GLN A 1 100 ? 8.754 2.396 -11.887 1.00 75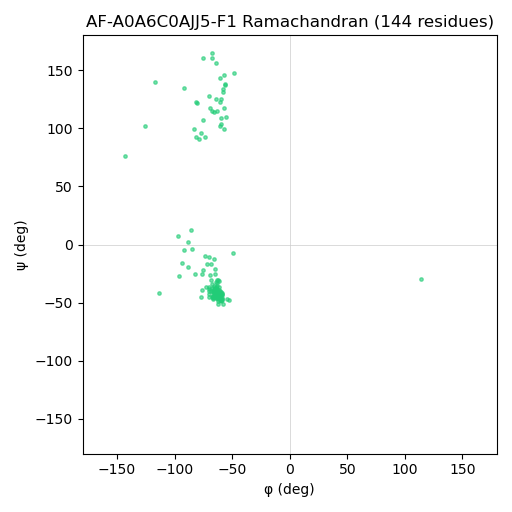.75 100 GLN A O 1
ATOM 741 N N . ALA A 1 101 ? 8.453 3.775 -10.141 1.00 75.25 101 ALA A N 1
ATOM 742 C CA . ALA A 1 101 ? 9.737 4.450 -10.291 1.00 75.25 101 ALA A CA 1
ATOM 743 C C . ALA A 1 101 ? 10.907 3.495 -10.000 1.00 75.25 101 ALA A C 1
ATOM 745 O O . ALA A 1 101 ? 11.845 3.425 -10.795 1.00 75.25 101 ALA A O 1
ATOM 746 N N . THR A 1 102 ? 10.821 2.699 -8.930 1.00 73.56 102 THR A N 1
ATOM 747 C CA . THR A 1 102 ? 11.828 1.682 -8.594 1.00 73.56 102 THR A CA 1
ATOM 748 C C . THR A 1 102 ? 11.924 0.600 -9.668 1.00 73.56 102 THR A C 1
ATOM 750 O O . THR A 1 102 ? 13.026 0.246 -10.079 1.00 73.56 102 THR A O 1
ATOM 753 N N . ALA A 1 103 ? 10.796 0.119 -10.198 1.00 74.06 103 ALA A N 1
ATOM 754 C CA . ALA A 1 103 ? 10.791 -0.859 -11.287 1.00 74.06 103 ALA A CA 1
ATOM 755 C C . ALA A 1 103 ? 11.451 -0.308 -12.563 1.00 74.06 103 ALA A C 1
ATOM 757 O O . ALA A 1 103 ? 12.225 -1.005 -13.221 1.00 74.06 103 ALA A O 1
ATOM 758 N N . LYS A 1 104 ? 11.196 0.965 -12.896 1.00 73.50 104 LYS A N 1
ATOM 759 C CA . LYS A 1 104 ? 11.853 1.648 -14.022 1.00 73.50 104 LYS A CA 1
ATOM 760 C C . LYS A 1 104 ? 13.358 1.806 -13.798 1.00 73.50 104 LYS A C 1
ATOM 762 O O . LYS A 1 104 ? 14.116 1.589 -14.740 1.00 73.50 104 LYS A O 1
ATOM 767 N N . ALA A 1 105 ? 13.784 2.145 -12.581 1.00 73.81 105 ALA A N 1
ATOM 768 C CA . ALA A 1 105 ? 15.199 2.243 -12.227 1.00 73.81 105 ALA A CA 1
ATOM 769 C C . ALA A 1 105 ? 15.904 0.885 -12.365 1.00 73.81 105 ALA A C 1
ATOM 771 O O . ALA A 1 105 ? 16.895 0.780 -13.082 1.00 73.81 105 ALA A O 1
ATOM 772 N N . HIS A 1 106 ? 15.323 -0.177 -11.805 1.00 75.31 106 HIS A N 1
ATOM 773 C CA . HIS A 1 106 ? 15.883 -1.526 -11.892 1.00 75.31 106 HIS A CA 1
ATOM 774 C C . HIS A 1 106 ? 15.930 -2.045 -13.342 1.00 75.31 106 HIS A C 1
ATOM 776 O O . HIS A 1 106 ? 16.874 -2.728 -13.745 1.00 75.31 106 HIS A O 1
ATOM 782 N N . ALA A 1 107 ? 14.932 -1.710 -14.166 1.00 79.25 107 ALA A N 1
ATOM 783 C CA . ALA A 1 107 ? 14.948 -2.039 -15.589 1.00 79.25 107 ALA A CA 1
ATOM 784 C C . ALA A 1 107 ? 16.036 -1.267 -16.358 1.00 79.25 107 ALA A C 1
ATOM 786 O O . ALA A 1 107 ? 16.601 -1.800 -17.313 1.00 79.25 107 ALA A O 1
ATOM 787 N N . ALA A 1 108 ? 16.329 -0.024 -15.967 1.00 76.62 108 ALA A N 1
ATOM 788 C CA . ALA A 1 108 ? 17.408 0.766 -16.553 1.00 76.62 108 ALA A CA 1
ATOM 789 C C . ALA A 1 108 ? 18.790 0.224 -16.157 1.00 76.62 108 ALA A C 1
ATOM 791 O O . ALA A 1 108 ? 19.648 0.089 -17.027 1.00 76.62 108 ALA A O 1
ATOM 792 N N . GLU A 1 109 ? 18.978 -0.155 -14.890 1.00 76.25 109 GLU A N 1
ATOM 793 C CA . GLU A 1 109 ? 20.202 -0.806 -14.404 1.00 76.25 109 GLU A CA 1
ATOM 794 C C . GLU A 1 109 ? 20.456 -2.122 -15.135 1.00 76.25 109 GLU A C 1
ATOM 796 O O . GLU A 1 109 ? 21.524 -2.307 -15.710 1.00 76.25 109 GLU A O 1
ATOM 801 N N . LYS A 1 110 ? 19.437 -2.979 -15.253 1.00 85.31 110 LYS A N 1
ATOM 802 C CA . LYS A 1 110 ? 19.561 -4.233 -16.005 1.00 85.31 110 LYS A CA 1
ATOM 803 C C . LYS A 1 110 ? 19.920 -3.999 -17.478 1.00 85.31 110 LYS A C 1
ATOM 805 O O . LYS A 1 110 ? 20.768 -4.691 -18.026 1.00 85.31 110 LYS A O 1
ATOM 810 N N . LYS A 1 111 ? 19.319 -2.994 -18.128 1.00 82.75 111 LYS A N 1
ATOM 811 C CA . LYS A 1 111 ? 19.676 -2.623 -19.511 1.00 82.75 111 LYS A CA 1
ATOM 812 C C . LYS A 1 111 ? 21.120 -2.138 -19.631 1.00 82.75 111 LYS A C 1
ATOM 814 O O . LYS A 1 111 ? 21.751 -2.392 -20.654 1.00 82.75 111 LYS A O 1
ATOM 819 N N . LEU A 1 112 ? 21.628 -1.426 -18.626 1.00 79.25 112 LEU A N 1
ATOM 820 C CA . LEU A 1 112 ? 23.020 -0.991 -18.580 1.00 79.25 112 LEU A CA 1
ATOM 821 C C . LEU A 1 112 ? 23.960 -2.190 -18.408 1.00 79.25 112 LEU A C 1
ATOM 823 O O . LEU A 1 112 ? 24.939 -2.290 -19.141 1.00 79.25 112 LEU A O 1
ATOM 827 N N . GLU A 1 113 ? 23.641 -3.114 -17.503 1.00 83.56 113 GLU A N 1
ATOM 828 C CA . GLU A 1 113 ? 24.391 -4.360 -17.310 1.00 83.56 113 GLU A CA 1
ATOM 829 C C . GLU A 1 113 ? 24.427 -5.201 -18.591 1.00 83.56 113 GLU A C 1
ATOM 831 O O . GLU A 1 113 ? 25.505 -5.599 -19.030 1.00 83.56 113 GLU A O 1
ATOM 836 N N . ASP A 1 114 ? 23.282 -5.388 -19.251 1.00 84.62 114 ASP A N 1
ATOM 837 C CA . ASP A 1 114 ? 23.185 -6.112 -20.522 1.00 84.62 114 ASP A CA 1
ATOM 838 C C . ASP A 1 114 ? 23.982 -5.408 -21.638 1.00 84.62 114 ASP A C 1
ATOM 840 O O . ASP A 1 114 ? 24.639 -6.059 -22.455 1.00 84.62 114 ASP A O 1
ATOM 844 N N . ALA A 1 115 ? 23.975 -4.070 -21.674 1.00 79.06 115 ALA A N 1
ATOM 845 C CA . ALA A 1 115 ? 24.755 -3.290 -22.634 1.00 79.06 115 ALA A CA 1
ATOM 846 C C . ALA A 1 115 ? 26.266 -3.397 -22.378 1.00 79.06 115 ALA A C 1
ATOM 848 O O . ALA A 1 115 ? 27.036 -3.524 -23.331 1.00 79.06 115 ALA A O 1
ATOM 849 N N . ILE A 1 116 ? 26.693 -3.394 -21.112 1.00 82.88 116 ILE A N 1
ATOM 850 C CA . ILE A 1 116 ? 28.092 -3.600 -20.718 1.00 82.88 116 ILE A CA 1
ATOM 851 C C . ILE A 1 116 ? 28.524 -5.033 -21.042 1.00 82.88 116 ILE A C 1
ATOM 853 O O . ILE A 1 116 ? 29.567 -5.219 -21.663 1.00 82.88 116 ILE A O 1
ATOM 857 N N . ALA A 1 117 ? 27.719 -6.042 -20.704 1.00 83.19 117 ALA A N 1
ATOM 858 C CA . ALA A 1 117 ? 27.991 -7.438 -21.042 1.00 83.19 117 ALA A CA 1
ATOM 859 C C . ALA A 1 117 ? 28.091 -7.640 -22.564 1.00 83.19 117 ALA A C 1
ATOM 861 O O . ALA A 1 117 ? 29.023 -8.281 -23.051 1.00 83.19 117 ALA A O 1
ATOM 862 N N . SER A 1 118 ? 27.194 -7.016 -23.333 1.00 80.06 118 SER A N 1
ATOM 863 C CA . SER A 1 118 ? 27.237 -7.007 -24.798 1.00 80.06 118 SER A CA 1
ATOM 864 C C . SER A 1 118 ? 28.497 -6.314 -25.333 1.00 80.06 118 SER A C 1
ATOM 866 O O . SER A 1 118 ? 29.169 -6.857 -26.210 1.00 80.06 118 SER A O 1
ATOM 868 N N . ALA A 1 119 ? 28.889 -5.166 -24.774 1.00 75.31 119 ALA A N 1
ATOM 869 C CA . ALA A 1 119 ? 30.109 -4.457 -25.162 1.00 75.31 119 ALA A CA 1
ATOM 870 C C . ALA A 1 119 ? 31.387 -5.248 -24.830 1.00 75.31 119 ALA A C 1
ATOM 872 O O . ALA A 1 119 ? 32.307 -5.293 -25.644 1.00 75.31 119 ALA A O 1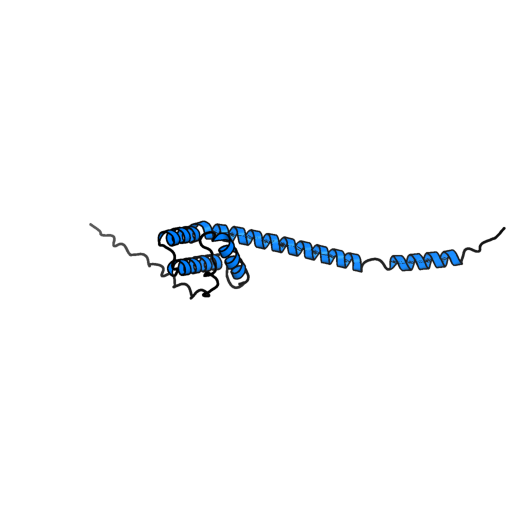
ATOM 873 N N . LEU A 1 120 ? 31.430 -5.920 -23.676 1.00 73.31 120 LEU A N 1
ATOM 874 C CA . LEU A 1 120 ? 32.549 -6.771 -23.270 1.00 73.31 120 LEU A CA 1
ATOM 875 C C . LEU A 1 120 ? 32.631 -8.053 -24.107 1.00 73.31 120 LEU A C 1
ATOM 877 O O . LEU A 1 120 ? 33.727 -8.452 -24.486 1.00 73.31 120 LEU A O 1
ATOM 881 N N . SER A 1 121 ? 31.494 -8.644 -24.490 1.00 68.88 121 SER A N 1
ATOM 882 C CA . SER A 1 121 ? 31.459 -9.773 -25.436 1.00 68.88 121 SER A CA 1
ATOM 883 C C . SER A 1 121 ? 31.945 -9.399 -26.843 1.00 68.88 121 SER A C 1
ATOM 885 O O . SER A 1 121 ? 32.354 -10.264 -27.612 1.00 68.88 121 SER A O 1
ATOM 887 N N . ARG A 1 122 ? 31.919 -8.101 -27.172 1.00 62.66 122 ARG A N 1
ATOM 888 C CA . ARG A 1 122 ? 32.439 -7.525 -28.418 1.00 62.66 122 ARG A CA 1
ATOM 889 C C . ARG A 1 122 ? 33.856 -6.962 -28.272 1.00 62.66 122 ARG A C 1
ATOM 891 O O . ARG A 1 122 ? 34.337 -6.336 -29.220 1.00 62.66 122 ARG A O 1
ATOM 898 N N . GLN A 1 123 ? 34.536 -7.166 -27.132 1.00 52.03 123 GLN A N 1
ATOM 899 C CA . GLN A 1 123 ? 35.969 -6.883 -27.064 1.00 52.03 123 GLN A CA 1
ATOM 900 C C . GLN A 1 123 ? 36.692 -7.676 -28.152 1.00 52.03 123 GLN A C 1
ATOM 902 O O . GLN A 1 123 ? 36.349 -8.828 -28.424 1.00 52.03 123 GLN A O 1
ATOM 907 N N . PRO A 1 124 ? 37.644 -7.054 -28.851 1.00 51.75 124 PRO A N 1
ATOM 908 C CA . PRO A 1 124 ? 37.846 -7.456 -30.212 1.00 51.75 124 PRO A CA 1
ATOM 909 C C . PRO A 1 124 ? 38.905 -8.556 -30.314 1.00 51.75 124 PRO A C 1
ATOM 911 O O . PRO A 1 124 ? 40.040 -8.396 -29.865 1.00 51.75 124 PRO A O 1
ATOM 914 N N . GLU A 1 125 ? 38.600 -9.582 -31.110 1.00 51.31 125 GLU A N 1
ATOM 915 C CA . GLU A 1 125 ? 39.593 -10.414 -31.814 1.00 51.31 125 GLU A CA 1
ATOM 916 C C . GLU A 1 125 ? 40.657 -9.579 -32.582 1.00 51.31 125 GLU A C 1
ATOM 918 O O . GLU A 1 125 ? 41.642 -10.115 -33.090 1.00 51.31 125 GLU A O 1
ATOM 923 N N . ILE A 1 126 ? 40.493 -8.251 -32.667 1.00 49.41 126 ILE A N 1
ATOM 924 C CA . ILE A 1 126 ? 41.433 -7.288 -33.258 1.00 49.41 126 ILE A CA 1
ATOM 925 C C . ILE A 1 126 ? 42.777 -7.274 -32.512 1.00 49.41 126 ILE A C 1
ATOM 927 O O . ILE A 1 126 ? 43.803 -7.068 -33.159 1.00 49.41 126 ILE A O 1
ATOM 931 N N . MET A 1 127 ? 42.834 -7.555 -31.202 1.00 47.44 127 MET A N 1
ATOM 932 C CA . MET A 1 127 ? 44.132 -7.589 -30.508 1.00 47.44 127 MET A CA 1
ATOM 933 C C . MET A 1 127 ? 45.013 -8.765 -30.963 1.00 47.44 127 MET A C 1
ATOM 935 O O . MET A 1 127 ? 46.231 -8.617 -31.032 1.00 47.44 127 MET A O 1
ATOM 939 N N . VAL A 1 128 ? 44.412 -9.891 -31.368 1.00 49.72 128 VAL A N 1
ATOM 940 C CA . VAL A 1 128 ? 45.155 -11.063 -31.866 1.00 49.72 128 VAL A CA 1
ATOM 941 C C . VAL A 1 128 ? 45.637 -10.827 -33.299 1.00 49.72 128 VAL A C 1
ATOM 943 O O . VAL A 1 128 ? 46.818 -11.008 -33.590 1.00 49.72 128 VAL A O 1
ATOM 946 N N . LYS A 1 129 ? 44.770 -10.295 -34.174 1.00 53.09 129 LYS A N 1
ATOM 947 C CA . LYS A 1 129 ? 45.140 -10.003 -35.573 1.00 53.09 129 LYS A CA 1
ATOM 948 C C . LYS A 1 129 ? 46.232 -8.942 -35.697 1.00 53.09 129 LYS A C 1
ATOM 950 O O . LYS A 1 129 ? 47.050 -9.027 -36.612 1.00 53.09 129 LYS A O 1
ATOM 955 N N . THR A 1 130 ? 46.279 -7.971 -34.782 1.00 55.72 130 THR A N 1
ATOM 956 C CA . THR A 1 130 ? 47.320 -6.927 -34.787 1.00 55.72 130 THR A CA 1
ATOM 957 C C . THR A 1 130 ? 48.673 -7.492 -34.344 1.00 55.72 130 THR A C 1
ATOM 959 O O . THR A 1 130 ? 49.701 -7.148 -34.914 1.00 55.72 130 THR A O 1
ATOM 962 N N . MET A 1 131 ? 48.695 -8.424 -33.385 1.00 52.69 131 MET A N 1
ATOM 963 C CA . MET A 1 131 ? 49.933 -9.083 -32.950 1.00 52.69 131 MET A CA 1
ATOM 964 C C . MET A 1 131 ? 50.483 -10.033 -34.020 1.00 52.69 131 MET A C 1
ATOM 966 O O . MET A 1 131 ? 51.685 -10.027 -34.272 1.00 52.69 131 MET A O 1
ATOM 970 N N . GLU A 1 132 ? 49.616 -10.782 -34.708 1.00 55.16 132 GLU A N 1
ATOM 971 C CA . GLU A 1 132 ? 50.008 -11.647 -35.831 1.00 55.16 132 GLU A CA 1
ATOM 972 C C . GLU A 1 132 ? 50.549 -10.848 -37.024 1.00 55.16 132 GLU A C 1
ATOM 974 O O . GLU A 1 132 ? 51.547 -11.245 -37.627 1.00 55.16 132 GLU A O 1
ATOM 979 N N . THR A 1 133 ? 49.955 -9.692 -37.339 1.00 59.94 133 THR A N 1
ATOM 980 C CA . THR A 1 133 ? 50.480 -8.803 -38.390 1.00 59.94 133 THR A CA 1
ATOM 981 C C . THR A 1 133 ? 51.791 -8.132 -37.984 1.00 59.94 133 THR A C 1
ATOM 983 O O . THR A 1 133 ? 52.699 -8.068 -38.808 1.00 59.94 133 THR A O 1
ATOM 986 N N . VAL A 1 134 ? 51.954 -7.718 -36.723 1.00 61.03 134 VAL A N 1
ATOM 987 C CA . VAL A 1 134 ? 53.219 -7.152 -36.214 1.00 61.03 134 VAL A CA 1
ATOM 988 C C . VAL A 1 134 ? 54.344 -8.199 -36.191 1.00 61.03 134 VAL A C 1
ATOM 990 O O . VAL A 1 134 ? 55.471 -7.897 -36.583 1.00 61.03 134 VAL A O 1
ATOM 993 N N . LEU A 1 135 ? 54.056 -9.447 -35.804 1.00 60.59 135 LEU A N 1
ATOM 994 C CA . LEU A 1 135 ? 55.017 -10.559 -35.857 1.00 60.59 135 LEU A CA 1
ATOM 995 C C . LEU A 1 135 ? 55.388 -10.937 -37.299 1.00 60.59 135 LEU A C 1
ATOM 997 O O . LEU A 1 135 ?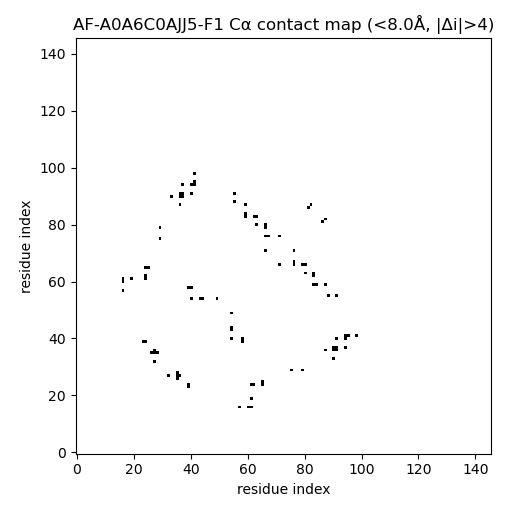 56.561 -11.178 -37.594 1.00 60.59 135 LEU A O 1
ATOM 1001 N N . ALA A 1 136 ? 54.413 -10.947 -38.211 1.00 65.50 136 ALA A N 1
ATOM 1002 C CA . ALA A 1 136 ? 54.658 -11.221 -39.623 1.00 65.50 136 ALA A CA 1
ATOM 1003 C C . ALA A 1 136 ? 55.508 -10.128 -40.293 1.00 65.50 136 ALA A C 1
ATOM 1005 O O . ALA A 1 136 ? 56.355 -10.454 -41.128 1.00 65.50 136 ALA A O 1
ATOM 1006 N N . ASP A 1 137 ? 55.342 -8.858 -39.915 1.00 58.31 137 ASP A N 1
ATOM 1007 C CA . ASP A 1 137 ? 56.129 -7.749 -40.468 1.00 58.31 137 ASP A CA 1
ATOM 1008 C C . ASP A 1 137 ? 57.554 -7.711 -39.885 1.00 58.31 137 ASP A C 1
ATOM 1010 O O . ASP A 1 137 ? 58.534 -7.582 -40.620 1.00 58.31 137 ASP A O 1
ATOM 1014 N N . ALA A 1 138 ? 57.706 -7.982 -38.582 1.00 60.38 138 ALA A N 1
ATOM 1015 C CA . ALA A 1 138 ? 59.014 -8.109 -37.934 1.00 60.38 138 ALA A CA 1
ATOM 1016 C C . ALA A 1 138 ? 59.868 -9.254 -38.516 1.00 60.38 138 ALA A C 1
ATOM 1018 O O . ALA A 1 138 ? 61.093 -9.142 -38.579 1.00 60.38 138 ALA A O 1
ATOM 1019 N N . SER A 1 139 ? 59.237 -10.334 -38.994 1.00 61.03 139 SER A N 1
ATOM 1020 C CA . SER A 1 139 ? 59.932 -11.483 -39.598 1.00 61.03 139 SER A CA 1
ATOM 1021 C C . SER A 1 139 ? 60.536 -11.208 -40.986 1.00 61.03 139 SER A C 1
ATOM 1023 O O . SER A 1 139 ? 61.409 -11.951 -41.438 1.00 61.03 139 SER A O 1
ATOM 1025 N N . LYS A 1 140 ? 60.107 -10.136 -41.669 1.00 61.00 140 LYS A N 1
ATOM 1026 C CA . LYS A 1 140 ? 60.606 -9.752 -43.005 1.00 61.00 140 LYS A CA 1
ATOM 1027 C C . LYS A 1 140 ? 61.757 -8.751 -42.948 1.00 61.00 140 LYS A C 1
ATOM 1029 O O . LYS A 1 140 ? 62.484 -8.585 -43.932 1.00 61.00 140 LYS A O 1
ATOM 1034 N N . THR A 1 141 ? 61.962 -8.114 -41.801 1.00 55.50 141 THR A N 1
ATOM 1035 C CA . THR A 1 141 ? 63.021 -7.128 -41.599 1.00 55.50 141 THR A CA 1
ATOM 1036 C C . THR A 1 141 ? 64.353 -7.846 -41.380 1.00 55.50 141 THR A C 1
ATOM 1038 O O . THR A 1 141 ? 64.729 -8.189 -40.262 1.00 55.50 141 THR A O 1
ATOM 1041 N N . LYS A 1 142 ? 65.095 -8.102 -42.467 1.00 57.75 142 LYS A N 1
ATOM 1042 C CA . LYS A 1 142 ? 66.503 -8.519 -42.383 1.00 57.75 142 LYS A CA 1
ATOM 1043 C C . LYS A 1 142 ? 67.297 -7.423 -41.673 1.00 57.75 142 LYS A C 1
ATOM 1045 O O . LYS A 1 142 ? 67.560 -6.374 -42.258 1.00 57.75 142 LYS A O 1
ATOM 1050 N N . TRP A 1 143 ? 67.715 -7.693 -40.442 1.00 53.41 143 TRP A N 1
ATOM 1051 C CA . TRP A 1 143 ? 68.700 -6.887 -39.732 1.00 53.41 143 TRP A CA 1
ATOM 1052 C C . TRP A 1 143 ? 70.006 -6.903 -40.532 1.00 53.41 143 TRP A C 1
ATOM 1054 O O . TRP A 1 143 ? 70.733 -7.895 -40.543 1.00 53.41 143 TRP A O 1
ATOM 1064 N N . ARG A 1 144 ? 70.289 -5.820 -41.263 1.00 53.38 144 ARG A N 1
ATOM 1065 C CA . ARG A 1 144 ? 71.643 -5.563 -41.751 1.00 53.38 144 ARG A CA 1
ATOM 1066 C C . ARG A 1 144 ? 72.441 -5.026 -40.571 1.00 53.38 144 ARG A C 1
ATOM 1068 O O . ARG A 1 144 ? 72.374 -3.837 -40.279 1.00 53.38 144 ARG A O 1
ATOM 1075 N N . CYS A 1 145 ? 73.159 -5.912 -39.894 1.00 52.53 145 CYS A N 1
ATOM 1076 C CA . CYS A 1 145 ? 74.249 -5.510 -39.016 1.00 52.53 145 CYS A CA 1
ATOM 1077 C C . CYS A 1 145 ? 75.335 -4.860 -39.888 1.00 52.53 145 CYS A C 1
ATOM 1079 O O . CYS A 1 145 ? 75.745 -5.457 -40.888 1.00 52.53 145 CYS A O 1
ATOM 1081 N N . TRP A 1 146 ? 75.721 -3.630 -39.550 1.00 43.22 146 TRP A N 1
ATOM 1082 C CA . TRP A 1 146 ? 76.988 -3.032 -39.972 1.00 43.22 146 TRP A CA 1
ATOM 1083 C C . TRP A 1 146 ? 78.073 -3.434 -38.979 1.00 43.22 146 TRP A C 1
ATOM 1085 O O . TRP A 1 146 ? 77.742 -3.504 -37.772 1.00 43.22 146 TRP A O 1
#

Nearest PDB structures (foldseek):
  2yjd-assembly1_B  TM=4.184E-01  e=3.530E+00  Homo sapiens
  1key-assembly1_C-2  TM=3.397E-01  e=1.915E+00  Mus musculus
  2yly-assembly1_A  TM=3.883E-01  e=4.170E+00  Homo sapiens
  1u3r-assembly1_B  TM=4.025E-01  e=3.732E+00  Homo sapiens

Solvent-accessible surface area (backbone atoms only — not comparable to full-atom values): 8961 Å² total; per-residue (Å²): 140,82,87,80,82,82,78,81,76,82,77,81,78,75,74,79,78,71,87,59,73,85,66,70,71,76,70,48,48,82,93,60,41,64,68,40,51,45,54,50,51,58,61,54,63,72,45,82,90,55,55,72,67,56,49,51,52,50,50,43,55,43,47,52,50,50,52,72,71,45,91,65,54,72,68,57,38,51,53,52,48,50,42,50,76,67,47,40,66,61,53,49,51,53,44,52,54,51,52,53,50,52,53,52,49,54,53,51,51,50,51,49,51,51,50,49,53,52,52,60,73,59,57,60,74,58,65,56,55,51,49,54,50,52,54,57,53,60,73,67,60,77,80,77,80,129

Secondary structure (DSSP, 8-state):
-----PPPPP---PPPPP---TTTSTT--TTSHHHHHHHHHHHHHT-TTS-HHHHHHHHHHHHHHHHHHS---HHHHHHHHHHHHHTHHHHHHHHHHHHHHHHHHHHHHHHHHHHHHHHHHT--THHHHHHHHHHHHHTT------

Foldseek 3Di:
DDDDDDDDDDDPPDDQQDPDPPPLLLPADLVHRLVSLLVSLVVLVVPPPDDPVRSLVNSLSNNLVCLVVDPDDPVSSVSSNCCSVPVSVVSSVVSVVVVVVVVVVVVVVVVVVVVVVVVVVVPDPVVVVVVVVVVVVVVPDDPPDD

Organism: NCBI:txid1070528